Protein AF-A0A968A2J8-F1 (afdb_monomer_lite)

Structure (mmCIF, N/CA/C/O backbone):
data_AF-A0A968A2J8-F1
#
_entry.id   AF-A0A968A2J8-F1
#
loop_
_atom_site.group_PDB
_atom_site.id
_atom_site.type_symbol
_atom_site.label_atom_id
_atom_site.label_alt_id
_atom_site.label_comp_id
_atom_site.label_asym_id
_atom_site.label_entity_id
_atom_site.label_seq_id
_atom_site.pdbx_PDB_ins_code
_atom_site.Cartn_x
_atom_site.Cartn_y
_atom_site.Cartn_z
_atom_site.occupancy
_atom_site.B_iso_or_equiv
_atom_site.auth_seq_id
_atom_site.auth_comp_id
_atom_site.auth_asym_id
_atom_site.auth_atom_id
_atom_site.pdbx_PDB_model_num
ATOM 1 N N . MET A 1 1 ? 1.850 21.484 23.900 1.00 45.94 1 MET A N 1
ATOM 2 C CA . MET A 1 1 ? 0.896 20.370 24.057 1.00 45.94 1 MET A CA 1
ATOM 3 C C . MET A 1 1 ? -0.328 20.732 23.236 1.00 45.94 1 MET A C 1
ATOM 5 O O . MET A 1 1 ? -1.202 21.408 23.754 1.00 45.94 1 MET A O 1
ATOM 9 N N . ALA A 1 2 ? -0.302 20.464 21.929 1.00 40.41 2 ALA A N 1
ATOM 10 C CA . ALA A 1 2 ? -1.398 20.861 21.051 1.00 40.41 2 ALA A CA 1
ATOM 11 C C . ALA A 1 2 ? -2.624 20.005 21.376 1.00 40.41 2 ALA A C 1
ATOM 13 O O . ALA A 1 2 ? -2.548 18.779 21.430 1.00 40.41 2 ALA A O 1
ATOM 14 N N . GLU A 1 3 ? -3.718 20.683 21.669 1.00 45.78 3 GLU A N 1
ATOM 15 C CA . GLU A 1 3 ? -5.001 20.107 22.015 1.00 45.78 3 GLU A CA 1
ATOM 16 C C . GLU A 1 3 ? -5.600 19.328 20.838 1.00 45.78 3 GLU A C 1
ATOM 18 O O . GLU A 1 3 ? -5.961 19.878 19.799 1.00 45.78 3 GLU A O 1
ATOM 23 N N . TYR A 1 4 ? -5.697 18.009 21.019 1.00 47.38 4 TYR A N 1
ATOM 24 C CA . TYR A 1 4 ? -6.503 17.124 20.188 1.00 47.38 4 TYR A CA 1
ATOM 25 C C . TYR A 1 4 ? -7.976 17.380 20.523 1.00 47.38 4 TYR A C 1
ATOM 27 O O . TYR A 1 4 ? -8.566 16.734 21.390 1.00 47.38 4 TYR A O 1
ATOM 35 N N . LEU A 1 5 ? -8.559 18.390 19.881 1.00 44.31 5 LEU A N 1
ATOM 36 C CA . LEU A 1 5 ? -10.001 18.596 19.891 1.00 44.31 5 LEU A CA 1
ATOM 37 C C . LEU A 1 5 ? -10.626 17.543 18.972 1.00 44.31 5 LEU A C 1
ATOM 39 O O . LEU A 1 5 ? -10.655 17.700 17.752 1.00 44.31 5 LEU A O 1
ATOM 43 N N . ALA A 1 6 ? -11.115 16.452 19.559 1.00 51.22 6 ALA A N 1
ATOM 44 C CA . ALA A 1 6 ? -11.997 15.528 18.863 1.00 51.22 6 ALA A CA 1
ATOM 45 C C . ALA A 1 6 ? -13.260 16.295 18.431 1.00 51.22 6 ALA A C 1
ATOM 47 O O . ALA A 1 6 ? -14.037 16.749 19.269 1.00 51.22 6 ALA A O 1
ATOM 48 N N . ASN A 1 7 ? -13.445 16.474 17.122 1.00 52.97 7 ASN A N 1
ATOM 49 C CA . ASN A 1 7 ? -14.652 17.061 16.546 1.00 52.97 7 ASN A CA 1
ATOM 50 C C . ASN A 1 7 ? -15.852 16.123 16.812 1.00 52.97 7 ASN A C 1
ATOM 52 O O . ASN A 1 7 ? -15.877 15.020 16.260 1.00 52.97 7 ASN A O 1
ATOM 56 N N . PRO A 1 8 ? -16.858 16.511 17.617 1.00 49.44 8 PRO A N 1
ATOM 57 C CA . PRO A 1 8 ? -17.874 15.592 18.138 1.00 49.44 8 PRO A CA 1
ATOM 58 C C . PRO A 1 8 ? -19.021 15.302 17.144 1.00 49.44 8 PRO A C 1
ATOM 60 O O . PRO A 1 8 ? -20.169 15.145 17.547 1.00 49.44 8 PRO A O 1
ATOM 63 N N . GLY A 1 9 ? -18.732 15.223 15.841 1.00 46.44 9 GLY A N 1
ATOM 64 C CA . GLY A 1 9 ? -19.742 15.058 14.783 1.00 46.44 9 GLY A CA 1
ATOM 65 C C . GLY A 1 9 ? -19.435 14.007 13.713 1.00 46.44 9 GL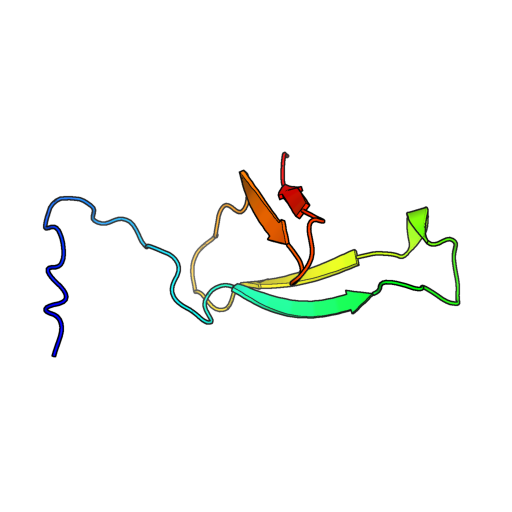Y A C 1
ATOM 66 O O . GLY A 1 9 ? -20.256 13.806 12.824 1.00 46.44 9 GLY A O 1
ATOM 67 N N . ILE A 1 10 ? -18.289 13.325 13.784 1.00 50.84 10 ILE A N 1
ATOM 68 C CA . ILE A 1 10 ? -17.931 12.221 12.885 1.00 50.84 10 ILE A CA 1
ATOM 69 C C . ILE A 1 10 ? -17.534 11.028 13.756 1.00 50.84 10 ILE A C 1
ATOM 71 O O . ILE A 1 10 ? -16.408 10.946 14.232 1.00 50.84 10 ILE A O 1
ATOM 75 N N . ILE A 1 11 ? -18.449 10.080 13.963 1.00 50.41 11 ILE A N 1
ATOM 76 C CA . ILE A 1 11 ? -18.110 8.718 14.423 1.00 50.41 11 ILE A CA 1
ATOM 77 C C . ILE A 1 11 ? -17.651 7.917 13.198 1.00 50.41 11 ILE A C 1
ATOM 79 O O . ILE A 1 11 ? -18.247 6.926 12.796 1.00 50.41 11 ILE A O 1
ATOM 83 N N . GLY A 1 12 ? -16.632 8.447 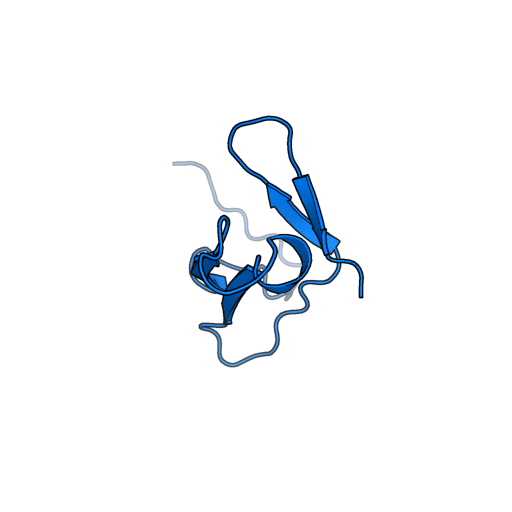12.528 1.00 49.16 12 GLY A N 1
ATOM 84 C CA . GLY A 1 12 ? -15.945 7.821 11.412 1.00 49.16 12 GLY A CA 1
ATOM 85 C C . GLY A 1 12 ? -14.620 7.301 11.935 1.00 49.16 12 GLY A C 1
ATOM 86 O O . GLY A 1 12 ? -13.861 8.055 12.540 1.00 49.16 12 GLY A O 1
ATOM 87 N N . LEU A 1 13 ? -14.374 6.010 11.739 1.00 59.03 13 LEU A N 1
ATOM 88 C CA . LEU A 1 13 ? -13.096 5.363 12.007 1.00 59.03 13 LEU A CA 1
ATOM 89 C C . LEU A 1 13 ? -12.041 5.995 11.084 1.00 59.03 13 LEU A C 1
ATOM 91 O O . LEU A 1 13 ? -11.826 5.522 9.972 1.00 59.03 13 LEU A O 1
ATOM 95 N N . ALA A 1 14 ? -11.445 7.117 11.486 1.00 68.38 14 ALA A N 1
ATOM 96 C CA . ALA A 1 14 ? -10.286 7.648 10.783 1.00 68.38 14 ALA A CA 1
ATOM 97 C C . ALA A 1 14 ? -9.148 6.633 10.937 1.00 68.38 14 ALA A C 1
ATOM 99 O O . ALA A 1 14 ? -8.868 6.207 12.061 1.00 68.38 14 ALA A O 1
ATOM 100 N N . GLN A 1 15 ? -8.523 6.236 9.825 1.00 82.69 15 GLN A N 1
ATOM 101 C CA . GLN A 1 15 ? -7.414 5.286 9.874 1.00 82.69 15 GLN A CA 1
ATOM 102 C C . GLN A 1 15 ? -6.283 5.869 10.729 1.00 82.69 15 GLN A C 1
ATOM 104 O O . GLN A 1 15 ? -5.844 7.004 10.524 1.00 82.69 15 GLN A O 1
ATOM 109 N N . SER A 1 16 ? -5.824 5.091 11.700 1.00 89.75 16 SER A N 1
ATOM 110 C CA . SER A 1 16 ? -4.683 5.411 12.549 1.00 89.75 16 SER A CA 1
ATOM 111 C C . SER A 1 16 ? -3.401 4.805 11.973 1.00 89.75 16 SER A C 1
ATOM 113 O O . SER A 1 16 ? -3.451 3.803 11.253 1.00 89.75 16 SER A O 1
ATOM 115 N N . PRO A 1 17 ? -2.219 5.372 12.285 1.00 89.69 17 PRO A N 1
ATOM 116 C CA . PRO A 1 17 ? -0.956 4.733 11.939 1.00 89.69 17 PRO A CA 1
ATOM 117 C C . PRO A 1 17 ? -0.918 3.282 12.439 1.00 89.69 17 PRO A C 1
ATOM 119 O O . PRO A 1 17 ? -1.117 3.029 13.626 1.00 89.69 17 PRO A O 1
ATOM 122 N N . GLY A 1 18 ? -0.652 2.343 11.528 1.00 92.75 18 GLY A N 1
ATOM 123 C CA . GLY A 1 18 ? -0.622 0.908 11.822 1.00 92.75 18 GLY A CA 1
ATOM 124 C C . GLY A 1 18 ? -1.918 0.145 11.529 1.00 92.75 18 GLY A C 1
ATOM 125 O O . GLY A 1 18 ? -1.885 -1.080 11.608 1.00 92.75 18 GLY A O 1
ATOM 126 N N . ASP A 1 19 ? -3.015 0.812 11.153 1.00 95.06 19 ASP A N 1
ATOM 127 C CA . ASP A 1 19 ? -4.244 0.138 10.694 1.00 95.06 19 ASP A CA 1
ATOM 128 C C . ASP A 1 19 ? -4.041 -0.537 9.333 1.00 95.06 19 ASP A C 1
ATOM 130 O O . ASP A 1 19 ? -4.518 -1.647 9.099 1.00 95.06 19 ASP A O 1
ATOM 134 N N . LEU A 1 20 ? -3.297 0.126 8.446 1.00 94.94 20 LEU A N 1
ATOM 135 C CA . LEU A 1 20 ? -2.871 -0.401 7.157 1.00 94.94 20 LEU A CA 1
ATOM 136 C C . LEU A 1 20 ? -1.342 -0.407 7.117 1.00 94.94 20 LEU A C 1
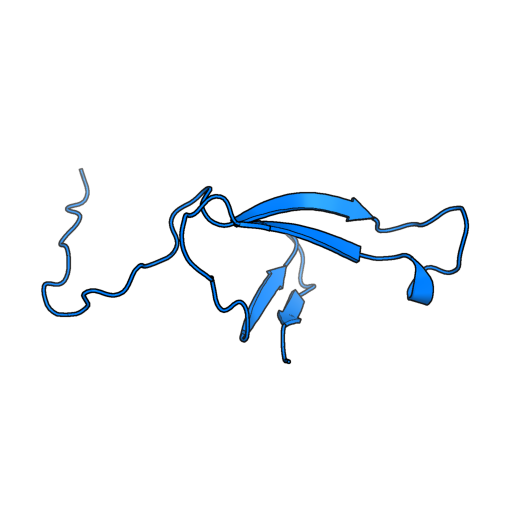ATOM 138 O O . LEU A 1 20 ? -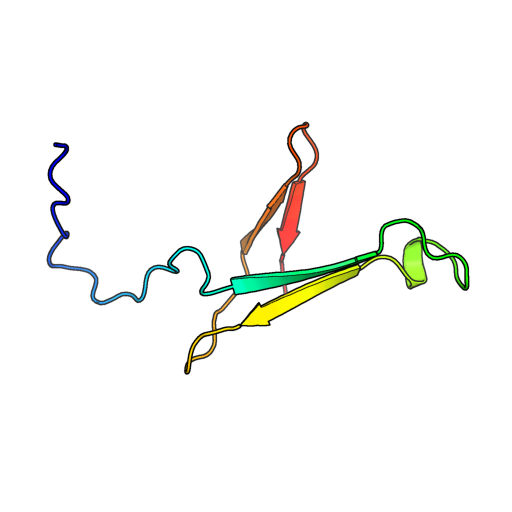0.705 0.633 7.299 1.00 94.94 20 LEU A O 1
ATOM 142 N N . VAL A 1 21 ? -0.755 -1.581 6.910 1.00 96.38 21 VAL A N 1
ATOM 143 C CA . VAL A 1 21 ? 0.694 -1.800 6.940 1.00 96.38 21 VAL A CA 1
ATOM 144 C C . VAL A 1 21 ? 1.140 -2.313 5.580 1.00 96.38 21 VAL A C 1
ATOM 146 O O . VAL A 1 21 ? 0.551 -3.258 5.068 1.00 96.38 21 VAL A O 1
ATOM 149 N N . ILE A 1 22 ? 2.186 -1.719 5.004 1.00 96.06 22 ILE A N 1
ATOM 150 C CA . ILE A 1 22 ? 2.850 -2.298 3.831 1.00 96.06 22 ILE A CA 1
ATOM 151 C C . ILE A 1 22 ? 3.720 -3.454 4.319 1.00 96.06 22 ILE A C 1
ATOM 153 O O . ILE A 1 22 ? 4.640 -3.233 5.110 1.00 96.06 22 ILE A O 1
ATOM 157 N N . THR A 1 23 ? 3.418 -4.673 3.884 1.00 98.12 23 THR A N 1
ATOM 158 C CA . THR A 1 23 ? 4.174 -5.879 4.263 1.00 98.12 23 THR A CA 1
ATOM 159 C C . THR A 1 23 ? 5.222 -6.258 3.230 1.00 98.12 23 THR A C 1
ATOM 161 O O . THR A 1 23 ? 6.271 -6.782 3.602 1.00 98.12 23 THR A O 1
ATOM 164 N N . GLU A 1 24 ? 4.988 -5.928 1.960 1.00 97.69 24 GLU A N 1
ATOM 165 C CA . GLU A 1 24 ? 5.919 -6.185 0.867 1.00 97.69 24 GLU A CA 1
ATOM 166 C C . GLU A 1 24 ? 5.908 -5.054 -0.171 1.00 97.69 24 GLU A C 1
ATOM 168 O O . GLU A 1 24 ? 4.889 -4.403 -0.416 1.00 97.69 24 GLU A O 1
ATOM 173 N N . PHE A 1 25 ? 7.071 -4.838 -0.787 1.00 94.62 25 PHE A N 1
ATOM 174 C CA . PHE A 1 25 ? 7.281 -3.916 -1.896 1.00 94.62 25 PHE A CA 1
ATOM 175 C C . PHE A 1 25 ? 8.173 -4.587 -2.949 1.00 94.62 25 PHE A C 1
ATOM 177 O O . PHE A 1 25 ? 9.371 -4.766 -2.719 1.00 94.62 25 PHE A O 1
ATOM 184 N N . MET A 1 26 ? 7.594 -4.954 -4.096 1.00 95.88 26 MET A N 1
ATOM 185 C CA . MET A 1 26 ? 8.304 -5.538 -5.236 1.00 95.88 26 MET A CA 1
ATOM 186 C C . MET A 1 26 ? 8.359 -4.525 -6.379 1.00 95.88 26 MET A C 1
ATOM 188 O O . MET A 1 26 ? 7.347 -4.259 -7.018 1.00 95.88 26 MET A O 1
ATOM 192 N N . ALA A 1 27 ? 9.541 -3.968 -6.641 1.00 92.38 27 ALA A N 1
ATOM 193 C CA . ALA A 1 27 ? 9.746 -2.926 -7.657 1.00 92.38 27 ALA A CA 1
ATOM 194 C C . ALA A 1 27 ? 10.694 -3.329 -8.798 1.00 92.38 27 ALA A C 1
ATOM 196 O O . ALA A 1 27 ? 11.016 -2.511 -9.644 1.00 92.38 27 ALA A O 1
ATOM 197 N N . ASN A 1 28 ? 11.249 -4.542 -8.763 1.00 95.12 28 ASN A N 1
ATOM 198 C CA . ASN A 1 28 ? 12.140 -5.047 -9.811 1.00 95.12 28 ASN A CA 1
ATOM 199 C C . ASN A 1 28 ? 12.129 -6.584 -9.780 1.00 95.12 28 ASN A C 1
ATOM 201 O O . ASN A 1 28 ? 13.045 -7.206 -9.219 1.00 95.12 28 ASN A O 1
ATOM 205 N N . PRO A 1 29 ? 11.044 -7.213 -10.259 1.00 96.12 29 PRO A N 1
ATOM 206 C CA . PRO A 1 29 ? 10.912 -8.660 -10.248 1.00 96.12 29 PRO A CA 1
ATOM 207 C C . PRO A 1 29 ? 11.971 -9.313 -11.149 1.00 96.12 29 PRO A C 1
ATOM 209 O O . PRO A 1 29 ? 12.076 -9.038 -12.335 1.00 96.12 29 PRO A O 1
ATOM 212 N N . ALA A 1 30 ? 12.737 -10.263 -10.609 1.00 97.00 30 ALA A N 1
ATOM 213 C CA . ALA A 1 30 ? 13.760 -10.968 -11.395 1.00 97.00 30 ALA A CA 1
ATOM 214 C C . ALA A 1 30 ? 13.196 -12.097 -12.283 1.00 97.00 30 ALA A C 1
ATOM 216 O O . ALA A 1 30 ? 13.880 -12.584 -13.182 1.00 97.00 30 ALA A O 1
ATOM 217 N N . ALA A 1 31 ? 11.986 -12.575 -11.983 1.00 96.56 31 ALA A N 1
ATOM 218 C CA . ALA A 1 31 ? 11.410 -13.770 -12.602 1.00 96.56 31 ALA A CA 1
ATOM 219 C C . ALA A 1 31 ? 10.463 -13.469 -13.776 1.00 96.56 31 ALA A C 1
ATOM 221 O O . ALA A 1 31 ? 10.202 -14.356 -14.587 1.00 96.56 31 ALA A O 1
ATOM 222 N N . VAL A 1 32 ? 9.939 -12.246 -13.851 1.00 97.31 32 VAL A N 1
ATOM 223 C CA . VAL A 1 32 ? 8.948 -11.790 -14.837 1.00 97.31 32 VAL A CA 1
ATOM 224 C C . VAL A 1 32 ? 9.258 -10.350 -15.243 1.00 97.31 32 VAL A C 1
ATOM 226 O O . VAL A 1 32 ? 10.179 -9.748 -14.703 1.00 97.31 32 VAL A O 1
ATOM 229 N N . LEU A 1 33 ? 8.520 -9.809 -16.212 1.00 96.00 33 LEU A N 1
ATOM 230 C CA . LEU A 1 33 ? 8.621 -8.394 -16.565 1.00 96.00 33 LEU A CA 1
ATOM 231 C C . LEU A 1 33 ? 8.090 -7.519 -15.424 1.00 96.00 33 LEU A C 1
ATOM 233 O O . LEU A 1 33 ? 7.161 -7.921 -14.724 1.00 96.00 33 LEU A O 1
ATOM 237 N N . ASP A 1 34 ? 8.616 -6.300 -15.304 1.00 91.81 34 ASP A N 1
ATOM 238 C CA . ASP A 1 34 ? 8.163 -5.306 -14.321 1.00 91.81 34 ASP A CA 1
ATOM 239 C C . ASP A 1 34 ? 6.637 -5.120 -14.363 1.00 91.81 34 ASP A C 1
ATOM 241 O O . ASP A 1 34 ? 5.967 -5.192 -13.336 1.00 91.81 34 ASP A O 1
ATOM 245 N N . SER A 1 35 ? 6.056 -5.036 -15.567 1.00 93.00 35 SER A N 1
ATOM 246 C CA . SER A 1 35 ? 4.606 -4.881 -15.765 1.00 93.00 35 SER A CA 1
ATOM 247 C C . SER A 1 35 ? 3.749 -6.002 -15.175 1.00 93.00 35 SER A C 1
ATOM 249 O O . SER A 1 35 ? 2.557 -5.798 -14.960 1.00 93.00 35 SER A O 1
ATOM 251 N N . ASP A 1 36 ? 4.340 -7.176 -14.954 1.00 94.94 36 ASP A N 1
ATOM 252 C CA . ASP A 1 36 ? 3.639 -8.387 -14.531 1.00 94.94 36 ASP A CA 1
ATOM 253 C C . ASP A 1 36 ? 3.990 -8.798 -13.092 1.00 94.94 36 ASP A C 1
ATOM 255 O O . ASP A 1 36 ? 3.348 -9.691 -12.538 1.00 94.94 36 ASP A O 1
ATOM 259 N N . GLY A 1 37 ? 5.025 -8.196 -12.495 1.00 95.50 37 GLY A N 1
ATOM 260 C CA . GLY A 1 37 ? 5.562 -8.612 -11.198 1.00 95.50 37 GLY A CA 1
ATOM 261 C C . GLY A 1 37 ? 5.801 -7.492 -10.197 1.00 95.50 37 GLY A C 1
ATOM 262 O O . GLY A 1 37 ? 6.204 -7.792 -9.075 1.00 95.50 37 GLY A O 1
ATOM 263 N N . GLU A 1 38 ? 5.575 -6.230 -10.560 1.00 95.69 38 GLU A N 1
ATOM 264 C CA . GLU A 1 38 ? 5.583 -5.133 -9.596 1.00 95.69 38 GLU A CA 1
ATOM 265 C C . GLU A 1 38 ? 4.295 -5.113 -8.765 1.00 95.69 38 GLU A C 1
ATOM 267 O O . GLU A 1 38 ? 3.186 -5.180 -9.298 1.00 95.69 38 GLU A O 1
ATOM 272 N N . TYR A 1 39 ? 4.432 -5.000 -7.442 1.00 94.81 39 TYR A N 1
ATOM 273 C CA . TYR A 1 39 ? 3.292 -4.868 -6.535 1.00 94.81 39 TYR A CA 1
ATOM 274 C C . TYR A 1 39 ? 3.675 -4.256 -5.183 1.00 94.81 39 TYR A C 1
ATOM 276 O O . TYR A 1 39 ? 4.833 -4.252 -4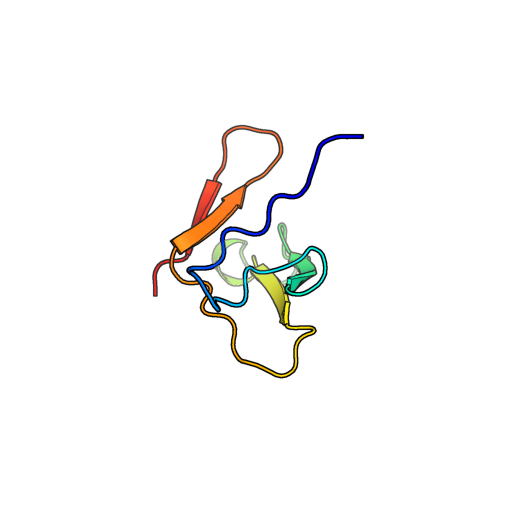.759 1.00 94.81 39 TYR A O 1
ATOM 284 N N . VAL A 1 40 ? 2.649 -3.774 -4.479 1.00 95.25 40 VAL A N 1
ATOM 285 C CA . VAL A 1 40 ? 2.691 -3.427 -3.054 1.00 95.25 40 VAL A CA 1
ATOM 286 C C . VAL A 1 40 ? 1.677 -4.307 -2.336 1.00 95.25 40 VAL A C 1
ATOM 288 O O . VAL A 1 40 ? 0.523 -4.381 -2.760 1.00 95.25 40 VAL A O 1
ATOM 291 N N . GLU A 1 41 ? 2.089 -4.967 -1.257 1.00 96.88 41 GLU A N 1
ATOM 292 C CA . GLU A 1 41 ? 1.180 -5.739 -0.409 1.00 96.88 41 GLU A CA 1
ATOM 293 C C . GLU A 1 41 ? 0.757 -4.911 0.807 1.00 96.88 41 GLU A C 1
ATOM 295 O O . GLU A 1 41 ? 1.595 -4.318 1.493 1.00 96.88 41 GLU A O 1
ATOM 300 N N . PHE A 1 42 ? -0.547 -4.903 1.093 1.00 96.19 42 PHE A N 1
ATOM 301 C CA . PHE A 1 42 ? -1.110 -4.270 2.280 1.00 96.19 42 PHE A CA 1
ATOM 302 C C . PHE A 1 42 ? -1.722 -5.303 3.219 1.00 96.19 42 PHE A C 1
ATOM 304 O O . PHE A 1 42 ? -2.575 -6.097 2.824 1.00 96.19 42 PHE A O 1
ATOM 311 N N . TYR A 1 43 ? -1.378 -5.196 4.497 1.00 97.38 43 TYR A N 1
ATOM 312 C CA . TYR A 1 43 ? -2.049 -5.883 5.586 1.00 97.38 43 TYR A CA 1
ATOM 313 C C . TYR A 1 43 ? -2.960 -4.914 6.343 1.00 97.38 43 TYR A C 1
ATOM 315 O O . TYR A 1 43 ? -2.515 -3.892 6.871 1.00 97.38 43 TYR A O 1
ATOM 323 N N . ASN A 1 44 ? -4.247 -5.253 6.406 1.00 96.31 44 ASN A N 1
ATOM 324 C CA . ASN A 1 44 ? -5.213 -4.579 7.263 1.00 96.31 44 ASN A CA 1
ATOM 325 C C . ASN A 1 44 ? -5.132 -5.185 8.669 1.00 96.31 44 ASN A C 1
ATOM 327 O O . ASN A 1 44 ? -5.574 -6.308 8.899 1.00 96.31 44 ASN A O 1
ATOM 331 N N . ASN A 1 45 ? -4.578 -4.424 9.605 1.00 96.75 45 ASN A N 1
ATOM 332 C CA . ASN A 1 45 ? -4.377 -4.825 10.994 1.00 96.75 45 ASN A CA 1
ATOM 333 C C . ASN A 1 45 ? -5.583 -4.483 11.893 1.00 96.75 45 ASN A C 1
ATOM 335 O O . ASN A 1 45 ? -5.468 -4.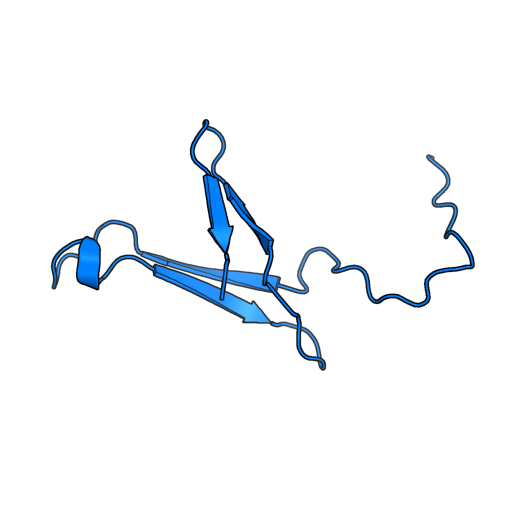427 13.118 1.00 96.75 45 ASN A O 1
ATOM 339 N N . THR A 1 46 ? -6.747 -4.222 11.298 1.00 93.75 46 THR A N 1
ATOM 340 C CA . THR A 1 46 ? -7.990 -3.933 12.018 1.00 93.75 46 THR A CA 1
ATOM 341 C C . THR A 1 46 ? -8.975 -5.100 11.918 1.00 93.75 46 THR A C 1
ATOM 343 O O . THR A 1 46 ? -8.828 -6.011 11.107 1.00 93.75 46 THR A O 1
ATOM 346 N N . GLY A 1 47 ? -10.020 -5.072 12.747 1.00 94.38 47 GLY A N 1
ATOM 347 C CA . GLY A 1 47 ? -11.116 -6.046 12.687 1.00 94.38 47 GLY A CA 1
ATOM 348 C C . GLY A 1 47 ? -12.193 -5.739 11.638 1.00 94.38 47 GLY A C 1
ATOM 349 O O . GLY A 1 47 ? -13.199 -6.444 11.599 1.00 94.38 47 GLY A O 1
ATOM 350 N N . SER A 1 48 ? -12.021 -4.689 10.827 1.00 92.50 48 SER A N 1
ATOM 351 C CA . SER A 1 48 ? -13.037 -4.172 9.900 1.00 92.50 48 SER A CA 1
ATOM 352 C C . SER A 1 48 ? -12.445 -3.923 8.515 1.00 92.50 48 SER A C 1
ATOM 354 O O . SER A 1 48 ? -11.253 -3.677 8.377 1.00 92.50 48 SER A O 1
ATOM 356 N N . ALA A 1 49 ? -13.271 -3.955 7.466 1.00 92.75 49 ALA A N 1
ATOM 357 C CA . ALA A 1 49 ? -12.813 -3.592 6.126 1.00 92.75 49 ALA A CA 1
ATOM 358 C C . ALA A 1 49 ? -12.401 -2.109 6.063 1.00 92.75 49 ALA A C 1
ATOM 360 O O . ALA A 1 49 ? -13.084 -1.248 6.620 1.00 92.75 49 ALA A O 1
ATOM 361 N N . ILE A 1 50 ? -11.308 -1.830 5.352 1.00 91.56 50 ILE A N 1
ATOM 362 C CA . ILE A 1 50 ? -10.862 -0.478 5.007 1.00 91.56 50 ILE A CA 1
ATOM 363 C C . ILE A 1 50 ? -11.079 -0.309 3.504 1.00 91.56 50 ILE A C 1
ATOM 365 O O . ILE A 1 50 ? -10.544 -1.088 2.717 1.00 91.56 50 ILE A O 1
ATOM 369 N N . ASP A 1 51 ? -11.871 0.689 3.115 1.00 91.81 51 ASP A N 1
ATOM 370 C CA . ASP A 1 51 ? -11.961 1.108 1.718 1.00 91.81 51 ASP A CA 1
ATOM 371 C C . ASP A 1 51 ? -10.726 1.946 1.376 1.00 91.81 51 ASP A C 1
ATOM 373 O O . ASP A 1 51 ? -10.489 2.990 1.985 1.00 91.81 51 ASP A O 1
ATOM 377 N N . ILE A 1 52 ? -9.925 1.448 0.437 1.00 92.62 52 ILE A N 1
ATOM 378 C CA . ILE A 1 52 ? -8.696 2.095 -0.031 1.00 92.62 52 ILE A CA 1
ATOM 379 C C . ILE A 1 52 ? -8.905 2.850 -1.346 1.00 92.62 52 ILE A C 1
ATOM 381 O O . ILE A 1 52 ? -7.948 3.391 -1.900 1.00 92.62 52 ILE A O 1
ATOM 385 N N . ASN A 1 53 ? -10.128 2.885 -1.882 1.00 93.94 53 ASN A N 1
ATOM 386 C CA . ASN A 1 53 ? -10.405 3.648 -3.088 1.00 93.94 53 ASN A CA 1
ATOM 387 C C . ASN A 1 53 ? -10.121 5.138 -2.837 1.00 93.94 53 ASN A C 1
ATOM 389 O O . ASN A 1 53 ? -10.552 5.718 -1.840 1.00 93.94 53 ASN A O 1
ATOM 393 N N . GLY A 1 54 ? -9.347 5.763 -3.720 1.00 94.56 54 GLY A N 1
ATOM 394 C CA . GLY A 1 54 ? -8.854 7.129 -3.552 1.00 94.56 54 GLY A CA 1
ATOM 395 C C . GLY A 1 54 ? -7.622 7.276 -2.650 1.00 94.56 54 GLY A C 1
ATOM 396 O O . GLY A 1 54 ? -7.089 8.384 -2.542 1.00 94.56 54 GLY A O 1
ATOM 397 N N . PHE A 1 55 ? -7.114 6.204 -2.030 1.00 93.38 55 PHE A N 1
ATOM 398 C CA . PHE A 1 55 ? -5.833 6.268 -1.321 1.00 93.38 55 PHE A CA 1
ATOM 399 C C . PHE A 1 55 ? -4.708 6.526 -2.324 1.00 93.38 55 PHE A C 1
ATOM 401 O O . PHE A 1 55 ? -4.762 6.090 -3.474 1.00 93.38 55 PHE A O 1
ATOM 408 N N . THR A 1 56 ? -3.679 7.253 -1.887 1.00 94.75 56 THR A N 1
ATOM 409 C CA . THR A 1 56 ? -2.539 7.609 -2.736 1.00 94.75 56 THR A CA 1
ATOM 410 C C . THR A 1 56 ? -1.253 7.019 -2.179 1.00 94.75 56 THR A C 1
ATOM 412 O O . THR A 1 56 ? -0.845 7.336 -1.063 1.00 94.75 56 THR A O 1
ATOM 415 N N . LEU A 1 57 ? -0.606 6.189 -2.991 1.00 93.31 57 LEU A N 1
ATOM 416 C CA . LEU A 1 57 ? 0.768 5.743 -2.812 1.00 93.31 57 LEU A CA 1
ATOM 417 C C . LEU A 1 57 ? 1.694 6.822 -3.358 1.00 93.31 57 LEU A C 1
ATOM 419 O O . LEU A 1 57 ? 1.509 7.278 -4.485 1.00 93.31 57 LEU A O 1
ATOM 423 N N . ARG A 1 58 ? 2.674 7.252 -2.569 1.00 94.44 58 ARG A N 1
ATOM 424 C CA . ARG A 1 58 ? 3.630 8.283 -2.969 1.00 94.44 58 ARG A CA 1
ATOM 425 C C . ARG A 1 58 ? 4.982 8.025 -2.309 1.00 94.44 58 ARG A C 1
ATOM 427 O O . ARG A 1 58 ? 5.034 7.606 -1.155 1.00 94.44 58 ARG A O 1
ATOM 434 N N . ASP A 1 59 ? 6.047 8.312 -3.046 1.00 91.06 59 ASP A N 1
ATOM 435 C CA . ASP A 1 59 ? 7.414 8.340 -2.533 1.00 91.06 59 ASP A CA 1
ATOM 436 C C . ASP A 1 59 ? 7.825 9.747 -2.051 1.00 91.06 59 ASP A C 1
ATOM 438 O O . ASP A 1 59 ? 7.045 10.705 -2.059 1.00 91.06 59 ASP A O 1
ATOM 442 N N . ASP A 1 60 ? 9.068 9.890 -1.593 1.00 93.56 60 ASP A N 1
ATOM 443 C CA . ASP A 1 60 ? 9.607 11.192 -1.169 1.00 93.56 60 ASP A CA 1
ATOM 444 C C . ASP A 1 60 ? 9.873 12.150 -2.354 1.00 93.56 60 ASP A C 1
ATOM 446 O O . ASP A 1 60 ? 10.213 13.318 -2.170 1.00 93.56 60 ASP A O 1
ATOM 450 N N . GLY A 1 61 ? 9.701 11.671 -3.588 1.00 93.62 61 GLY A N 1
ATOM 451 C CA . GLY A 1 61 ? 9.794 12.451 -4.809 1.00 93.62 61 GLY A CA 1
ATOM 452 C C . GLY A 1 61 ? 8.440 13.003 -5.254 1.00 93.62 61 GLY A C 1
ATOM 453 O O . GLY A 1 61 ? 7.609 13.465 -4.465 1.00 93.62 61 GLY A O 1
ATOM 454 N N . THR A 1 62 ? 8.243 13.015 -6.572 1.00 93.00 62 THR A N 1
ATOM 455 C CA . THR A 1 62 ? 7.039 13.558 -7.220 1.00 93.00 62 THR A CA 1
ATOM 456 C C . THR A 1 62 ? 6.083 12.479 -7.714 1.00 93.00 62 THR A C 1
ATOM 458 O O . THR A 1 62 ? 5.023 12.804 -8.252 1.00 93.00 62 THR A O 1
ATOM 461 N N . ASN A 1 63 ? 6.449 11.205 -7.583 1.00 91.81 63 ASN A N 1
ATOM 462 C CA . ASN A 1 63 ? 5.674 10.108 -8.131 1.00 91.81 63 ASN A CA 1
ATOM 463 C C . ASN A 1 63 ? 4.539 9.763 -7.167 1.00 91.81 63 ASN A C 1
ATOM 465 O O . ASN A 1 63 ? 4.723 9.650 -5.955 1.00 91.81 63 ASN A O 1
ATOM 469 N N . SER A 1 64 ? 3.339 9.611 -7.718 1.00 95.06 64 SER A N 1
ATOM 470 C CA . SER A 1 64 ? 2.179 9.182 -6.950 1.00 95.06 64 SER A CA 1
ATOM 471 C C . SER A 1 64 ? 1.253 8.323 -7.796 1.00 95.06 64 SER A C 1
ATOM 473 O O . SER A 1 64 ? 1.156 8.503 -9.010 1.00 95.06 64 SER A O 1
ATOM 475 N N . HIS A 1 65 ? 0.584 7.386 -7.140 1.00 92.56 65 HIS A N 1
ATOM 476 C CA . HIS A 1 65 ? -0.421 6.517 -7.722 1.00 92.56 65 HIS A CA 1
ATOM 477 C C . HIS A 1 65 ? -1.656 6.531 -6.826 1.00 92.56 65 HIS A C 1
ATOM 479 O O . HIS A 1 65 ? -1.581 6.175 -5.650 1.00 92.56 65 HIS A O 1
ATOM 485 N N . THR A 1 66 ? -2.790 6.953 -7.379 1.00 96.06 66 THR A N 1
ATOM 486 C CA . THR A 1 66 ? -4.081 6.890 -6.692 1.00 96.06 66 THR A CA 1
ATOM 487 C C . THR A 1 66 ? -4.783 5.599 -7.070 1.00 96.06 66 THR A C 1
ATOM 489 O O . THR A 1 66 ? -4.951 5.302 -8.252 1.00 96.06 66 THR A O 1
ATOM 492 N N . ILE A 1 67 ? -5.220 4.858 -6.058 1.00 94.25 67 ILE A N 1
ATOM 493 C CA . ILE A 1 67 ? -5.981 3.627 -6.239 1.00 94.25 67 ILE A CA 1
ATOM 494 C C . ILE A 1 67 ? -7.391 4.007 -6.692 1.00 94.25 67 ILE A C 1
ATOM 496 O O . ILE A 1 67 ? -8.071 4.775 -6.013 1.00 94.25 67 ILE A O 1
ATOM 500 N N . SER A 1 68 ? -7.813 3.482 -7.842 1.00 93.88 68 SER A N 1
ATOM 501 C CA . SER A 1 68 ? -9.155 3.666 -8.397 1.00 93.88 68 SER A CA 1
ATOM 502 C C . SER A 1 68 ? -9.681 2.319 -8.882 1.00 93.88 68 SER A C 1
ATOM 504 O O . SER A 1 68 ? -9.229 1.834 -9.919 1.00 93.88 68 SER A O 1
ATOM 506 N N . ASN A 1 69 ? -10.622 1.742 -8.133 1.00 77.50 69 ASN A N 1
ATOM 507 C CA . ASN A 1 69 ? -11.293 0.474 -8.454 1.00 77.50 69 ASN A CA 1
ATOM 508 C C . ASN A 1 69 ? -12.698 0.689 -9.022 1.00 77.50 69 ASN A C 1
ATOM 510 O O . ASN A 1 69 ? -13.366 1.659 -8.588 1.00 77.50 69 ASN A O 1
#

Sequence (69 aa):
MAEYLANPGIIGLAQSPGDLVITEFMANPAAVLDSDGEYVEFYNNTGSAIDINGFTLRDDGTNSHTISN

Radius of gyration: 16.32 Å; chains: 1; bounding box: 34×35×41 Å

Foldseek 3Di:
DDDPPDPPPDPDPDDDPPQKDFPDFDQDDPPDDSVVTGDTDIDGPDPDDDDQQQPWDDDPDDDIDGDHD

pLDDT: mean 85.02, std 18.1, range [40.41, 98.12]

Secondary structure (DSSP, 8-state):
-------TT----PPPTTSEEEEEEESS-SSS-HHHH-EEEEEE-SSS----TT-EEE-SSS-EEE---